Protein AF-A0AB36V0Z6-F1 (afdb_monomer_lite)

Organism: Bacillus thuringiensis (NCBI:txid1428)

Foldseek 3Di:
DVLVVLVVVLVPDPVNPVSVVVSVVVVVVVVVVVVVLVVVCVVCVPDHDDPPDPDDPVNPCPDPLVVVLQVQLVVQLVVVCVPLVVVLVVQCVVPVVDPCSNVVSVVCNVVVSVVSSVVSSVVVVVVD

Sequence (128 aa):
MLIIAFLLFSLMNTQVILAKLCFGILVTVTFLWLILTRIYNRKNPHDKIRLFGFIPSEFREIDEGQQWVTYKACRNVYIYYSIALPVTAGICFLFSQHNFVPLLCIGLLGAGQYIVYWLTTIFILNRI

Secondary structure (DSSP, 8-state):
-HHHHHHHHHHH-S-HHHHHHHHHHHHHHHHHHHHHHHHHHHH-TTS---TT-SS-GGG----HHHHHHHHHHHHHHHHHHHHHHHHHHHHHHHTTT-THHHHHHHHHHHHHHHHHHHHHHHHHHTT-

pLDDT: mean 83.56, std 11.29, range [57.28, 96.56]

Radius of gyration: 24.66 Å; chains: 1; bounding box: 48×28×62 Å

Structure (mmCIF, N/CA/C/O backbone):
data_AF-A0AB36V0Z6-F1
#
_entry.id   AF-A0AB36V0Z6-F1
#
loop_
_atom_site.group_PDB
_atom_site.id
_atom_site.type_symbol
_atom_site.label_atom_id
_atom_site.label_alt_id
_atom_site.label_comp_id
_atom_site.label_asym_id
_atom_site.label_entity_id
_atom_site.label_seq_id
_atom_site.pdbx_PDB_ins_code
_atom_site.Cartn_x
_atom_site.Cartn_y
_atom_site.Cartn_z
_atom_site.occupancy
_atom_site.B_iso_or_equiv
_atom_site.auth_seq_id
_atom_site.auth_comp_id
_atom_site.auth_asym_id
_atom_site.auth_atom_id
_atom_site.pdbx_PDB_model_num
ATOM 1 N N . MET A 1 1 ? 4.606 -1.826 25.380 1.00 57.28 1 MET A N 1
ATOM 2 C CA . MET A 1 1 ? 5.921 -1.298 24.954 1.00 57.28 1 MET A CA 1
ATOM 3 C C . MET A 1 1 ? 6.067 0.193 25.260 1.00 57.28 1 MET A C 1
ATOM 5 O O . MET A 1 1 ? 6.875 0.524 26.112 1.00 57.28 1 MET A O 1
ATOM 9 N N . LEU A 1 2 ? 5.251 1.082 24.675 1.00 63.88 2 LEU A N 1
ATOM 10 C CA . LEU A 1 2 ? 5.406 2.545 24.815 1.00 63.88 2 LEU A CA 1
ATOM 11 C C . LEU A 1 2 ? 5.220 3.071 26.257 1.00 63.88 2 LEU A C 1
ATOM 13 O O . LEU A 1 2 ? 6.007 3.884 26.723 1.00 63.88 2 LEU A O 1
ATOM 17 N N . ILE A 1 3 ? 4.258 2.520 27.006 1.00 68.06 3 ILE A N 1
ATOM 18 C CA . ILE A 1 3 ? 4.018 2.863 28.424 1.00 68.06 3 ILE A CA 1
ATOM 19 C C . ILE A 1 3 ? 5.212 2.469 29.315 1.00 68.06 3 ILE A C 1
ATOM 21 O O . ILE A 1 3 ? 5.593 3.214 30.209 1.00 68.06 3 ILE A O 1
ATOM 25 N N . ILE A 1 4 ? 5.839 1.319 29.047 1.00 71.00 4 ILE A N 1
ATOM 26 C CA . ILE A 1 4 ? 6.994 0.821 29.816 1.00 71.00 4 ILE A CA 1
ATOM 27 C C . ILE A 1 4 ? 8.234 1.676 29.518 1.00 71.00 4 ILE A C 1
ATOM 29 O O . ILE A 1 4 ? 8.960 2.046 30.435 1.00 71.00 4 ILE A O 1
ATOM 33 N N . ALA A 1 5 ? 8.435 2.054 28.251 1.00 66.69 5 ALA A N 1
ATOM 34 C CA . ALA A 1 5 ? 9.508 2.961 27.849 1.00 66.69 5 ALA A CA 1
ATOM 35 C C . ALA A 1 5 ? 9.355 4.356 28.486 1.00 66.69 5 ALA A C 1
ATOM 37 O O . ALA A 1 5 ? 10.329 4.915 28.984 1.00 66.69 5 ALA A O 1
ATOM 38 N N . PHE A 1 6 ? 8.130 4.890 28.540 1.00 67.88 6 PHE A N 1
ATOM 39 C CA . PHE A 1 6 ? 7.858 6.189 29.163 1.00 67.88 6 PHE A CA 1
ATOM 40 C C . PHE A 1 6 ? 8.008 6.151 30.694 1.00 67.88 6 PHE A C 1
ATOM 42 O O . PHE A 1 6 ? 8.469 7.122 31.291 1.00 67.88 6 PHE A O 1
ATOM 49 N N . LEU A 1 7 ? 7.689 5.017 31.331 1.00 69.69 7 LEU A N 1
ATOM 50 C CA . LEU A 1 7 ? 7.918 4.790 32.761 1.00 69.69 7 LEU A CA 1
ATOM 51 C C . LEU A 1 7 ? 9.417 4.778 33.099 1.00 69.69 7 LEU A C 1
ATOM 53 O O . LEU A 1 7 ? 9.834 5.469 34.025 1.00 69.69 7 LEU A O 1
ATOM 57 N N . LEU A 1 8 ? 10.233 4.061 32.319 1.00 71.56 8 LEU A N 1
ATOM 58 C CA . LEU A 1 8 ? 11.692 4.039 32.486 1.00 71.56 8 LEU A CA 1
ATOM 59 C C . LEU A 1 8 ? 12.316 5.425 32.253 1.00 71.56 8 LEU A C 1
ATOM 61 O O . LEU A 1 8 ? 13.135 5.872 33.052 1.00 71.56 8 LEU A O 1
ATOM 65 N N . PHE A 1 9 ? 11.865 6.149 31.224 1.00 68.62 9 PHE A N 1
ATOM 66 C CA . PHE A 1 9 ? 12.303 7.522 30.958 1.00 68.62 9 PHE A CA 1
ATOM 67 C C . PHE A 1 9 ? 11.926 8.489 32.095 1.00 68.62 9 PHE A C 1
ATOM 69 O O . PHE A 1 9 ? 12.737 9.317 32.508 1.00 68.62 9 PHE A O 1
ATOM 76 N N . SER A 1 10 ? 10.722 8.349 32.665 1.00 65.38 10 SER A N 1
ATOM 77 C CA . SER A 1 10 ? 10.272 9.150 33.811 1.00 65.38 10 SER A CA 1
ATOM 78 C C . SER A 1 10 ? 11.055 8.872 35.102 1.00 65.38 10 SER A C 1
ATOM 80 O O . SER A 1 10 ? 11.059 9.730 35.984 1.00 65.38 10 SER A O 1
ATOM 82 N N . LEU A 1 11 ? 11.674 7.697 35.241 1.00 69.75 11 LEU A N 1
ATOM 83 C CA . LEU A 1 11 ? 12.510 7.317 36.388 1.00 69.75 11 LEU A CA 1
ATOM 84 C C . LEU A 1 11 ? 13.948 7.852 36.275 1.00 69.75 11 LEU A C 1
ATOM 86 O O . LEU A 1 11 ? 14.588 8.066 37.300 1.00 69.75 11 LEU A O 1
ATOM 90 N N . MET A 1 12 ? 14.446 8.079 35.054 1.00 70.00 12 MET A N 1
ATOM 91 C CA . MET A 1 12 ? 15.833 8.493 34.790 1.00 70.00 12 MET A CA 1
ATOM 92 C C . MET A 1 12 ? 16.052 10.018 34.772 1.00 70.00 12 MET A C 1
ATOM 94 O O . MET A 1 12 ? 17.196 10.459 34.843 1.00 70.00 12 MET A O 1
ATOM 98 N N . ASN A 1 13 ? 14.998 10.835 34.658 1.00 65.44 13 ASN A N 1
ATOM 99 C CA . ASN A 1 13 ? 15.122 12.284 34.440 1.00 65.44 13 ASN A CA 1
ATOM 100 C C . ASN A 1 13 ? 15.055 13.116 35.742 1.00 65.44 13 ASN A C 1
ATOM 102 O O . ASN A 1 13 ? 14.254 12.832 36.630 1.00 65.44 13 ASN A O 1
ATOM 106 N N . THR A 1 14 ? 15.834 14.202 35.830 1.00 63.78 14 THR A N 1
ATOM 107 C CA . THR A 1 14 ? 15.906 15.114 36.994 1.00 63.78 14 THR A CA 1
ATOM 108 C C . THR A 1 14 ? 14.688 16.038 37.131 1.00 63.78 14 THR A C 1
ATOM 110 O O . THR A 1 14 ? 14.380 16.492 38.232 1.00 63.78 14 THR A O 1
ATOM 113 N N . GLN A 1 15 ? 13.917 16.259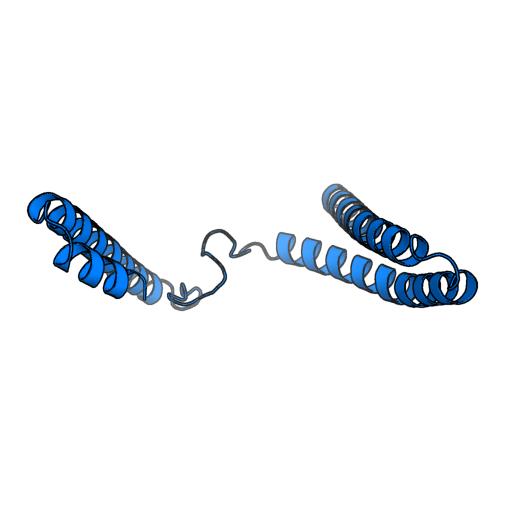 36.058 1.00 63.03 15 GLN A N 1
ATOM 114 C CA . GLN A 1 15 ? 12.615 16.948 36.101 1.00 63.03 15 GLN A CA 1
ATOM 115 C C . GLN A 1 15 ? 11.463 15.984 36.438 1.00 63.03 15 GLN A C 1
ATOM 117 O O . GLN A 1 15 ? 10.523 15.775 35.667 1.00 63.03 15 GLN A O 1
ATOM 122 N N . VAL A 1 16 ? 11.557 15.384 37.625 1.00 69.94 16 VAL A N 1
ATOM 123 C CA . VAL A 1 16 ? 10.736 14.253 38.090 1.00 69.94 16 VAL A CA 1
ATOM 124 C C . VAL A 1 16 ? 9.229 14.555 38.090 1.00 69.94 16 VAL A C 1
ATOM 126 O O . VAL A 1 16 ? 8.424 13.656 37.864 1.00 69.94 16 VAL A O 1
ATOM 129 N N . ILE A 1 17 ? 8.815 15.802 38.337 1.00 75.50 17 ILE A N 1
ATOM 130 C CA . ILE A 1 17 ? 7.395 16.154 38.526 1.00 75.50 17 ILE A CA 1
ATOM 131 C C . ILE A 1 17 ? 6.648 16.244 37.188 1.00 75.50 17 ILE A C 1
ATOM 133 O O . ILE A 1 17 ? 5.592 15.631 37.035 1.00 75.50 17 ILE A O 1
ATOM 137 N N . LEU A 1 18 ? 7.200 16.957 36.202 1.00 77.75 18 LEU A N 1
ATOM 138 C CA . LEU A 1 18 ? 6.537 17.160 34.909 1.00 77.75 18 LEU A CA 1
ATOM 139 C C . LEU A 1 18 ? 6.433 15.849 34.114 1.00 77.75 18 LEU A C 1
ATOM 141 O O . LEU A 1 18 ? 5.376 15.539 33.567 1.00 77.75 18 LEU A O 1
ATOM 145 N N . ALA A 1 19 ? 7.494 15.035 34.123 1.00 75.88 19 ALA A N 1
ATOM 146 C CA . ALA A 1 19 ? 7.490 13.712 33.498 1.00 75.88 19 ALA A CA 1
ATOM 147 C C . ALA A 1 19 ? 6.430 12.780 34.115 1.00 75.88 19 ALA A C 1
ATOM 149 O O . ALA A 1 19 ? 5.703 12.108 33.381 1.00 75.88 19 ALA A O 1
ATOM 150 N N . LYS A 1 20 ? 6.278 12.797 35.448 1.00 79.31 20 LYS A N 1
ATOM 151 C CA . LYS A 1 20 ? 5.247 12.021 36.154 1.00 79.31 20 LYS A CA 1
ATOM 152 C C . LYS A 1 20 ? 3.831 12.498 35.839 1.00 79.31 20 LYS A C 1
ATOM 154 O O . LYS A 1 20 ? 2.950 11.660 35.675 1.00 79.31 20 LYS A O 1
ATOM 159 N N . LEU A 1 21 ? 3.609 13.810 35.719 1.00 82.56 21 LEU A N 1
ATOM 160 C CA . LEU A 1 21 ? 2.309 14.362 35.318 1.00 82.56 21 LEU A CA 1
ATOM 161 C C . LEU A 1 21 ? 1.939 13.946 33.889 1.00 82.56 21 LEU A C 1
ATOM 163 O O . LEU A 1 21 ? 0.847 13.424 33.677 1.00 82.56 21 LEU A O 1
ATOM 167 N N . CYS A 1 22 ? 2.858 14.087 32.929 1.00 81.06 22 CYS A N 1
ATOM 168 C CA . CYS A 1 22 ? 2.644 13.629 31.553 1.00 81.06 22 CYS A CA 1
ATOM 169 C C . CYS A 1 22 ? 2.387 12.119 31.482 1.00 81.06 22 CYS A C 1
ATOM 171 O O . CYS A 1 22 ? 1.482 11.683 30.772 1.00 81.06 22 CYS A O 1
ATOM 173 N N . PHE A 1 23 ? 3.137 11.317 32.244 1.00 81.81 23 PHE A N 1
ATOM 174 C CA . PHE A 1 23 ? 2.901 9.877 32.328 1.00 81.81 23 PHE A CA 1
ATOM 175 C C . PHE A 1 23 ? 1.523 9.562 32.920 1.00 81.81 23 PHE A C 1
ATOM 177 O O . PHE A 1 23 ? 0.799 8.740 32.367 1.00 81.81 23 PHE A O 1
ATOM 184 N N . GLY A 1 24 ? 1.128 10.252 33.993 1.00 82.94 24 GLY A N 1
ATOM 185 C CA . GLY A 1 24 ? -0.193 10.113 34.601 1.00 82.94 24 GLY A CA 1
ATOM 186 C C . GLY A 1 24 ? -1.320 10.408 33.611 1.00 82.94 24 GLY A C 1
ATOM 187 O O . GLY A 1 24 ? -2.239 9.604 33.489 1.00 82.94 24 GLY A O 1
ATOM 188 N N . ILE A 1 25 ? -1.214 11.501 32.849 1.00 85.88 25 ILE A N 1
ATOM 189 C CA . ILE A 1 25 ? -2.182 11.861 31.798 1.00 85.88 25 ILE A CA 1
ATOM 190 C C . ILE A 1 25 ? -2.228 10.789 30.701 1.00 85.88 25 ILE A C 1
ATOM 192 O O . ILE A 1 25 ? -3.302 10.372 30.278 1.00 85.88 25 ILE A O 1
ATOM 196 N N . LEU A 1 26 ? -1.077 10.294 30.247 1.00 84.50 26 LEU A N 1
ATOM 197 C CA . LEU A 1 26 ? -1.021 9.257 29.215 1.00 84.50 26 LEU A CA 1
ATOM 198 C C . LEU A 1 26 ? -1.688 7.958 29.703 1.00 84.50 26 LEU A C 1
ATOM 200 O O . LEU A 1 26 ? -2.472 7.338 28.979 1.00 84.50 26 LEU A O 1
ATOM 204 N N . VAL A 1 27 ? -1.436 7.565 30.953 1.00 85.44 27 VAL A N 1
ATOM 205 C CA . VAL A 1 27 ? -2.055 6.390 31.581 1.00 85.44 27 VAL A CA 1
ATOM 206 C C . VAL A 1 27 ? -3.568 6.569 31.722 1.00 85.44 27 VAL A C 1
ATOM 208 O O . VAL A 1 27 ? -4.317 5.656 31.379 1.00 85.44 27 VAL A O 1
ATOM 211 N N . THR A 1 28 ? -4.050 7.730 32.170 1.00 84.50 28 THR A N 1
ATOM 212 C CA . THR A 1 28 ? -5.497 7.963 32.309 1.00 84.50 28 THR A CA 1
ATOM 213 C C . THR A 1 28 ? -6.201 7.984 30.958 1.00 84.50 28 THR A C 1
ATOM 215 O O . THR A 1 28 ? -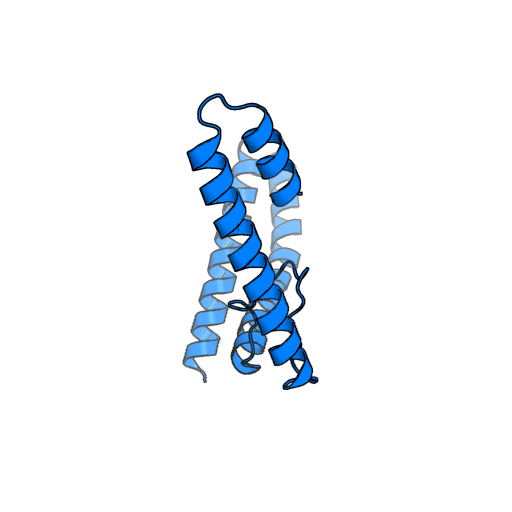7.238 7.340 30.817 1.00 84.50 28 THR A O 1
ATOM 218 N N . VAL A 1 29 ? -5.628 8.632 29.940 1.00 86.44 29 VAL A N 1
ATOM 219 C CA . VAL A 1 29 ? -6.186 8.665 28.577 1.00 86.44 29 VAL A CA 1
ATOM 220 C C . VAL A 1 29 ? -6.234 7.266 27.965 1.00 86.44 29 VAL A C 1
ATOM 222 O O . VAL A 1 29 ? -7.267 6.863 27.432 1.00 86.44 29 VAL A O 1
ATOM 225 N N . THR A 1 30 ? -5.157 6.485 28.081 1.00 83.75 30 THR A N 1
ATOM 226 C CA . THR A 1 30 ? -5.135 5.104 27.567 1.00 83.75 30 THR A CA 1
ATOM 227 C C . THR A 1 30 ? -6.126 4.205 28.301 1.00 83.75 30 THR A C 1
ATOM 229 O O . THR A 1 30 ? -6.815 3.405 27.669 1.00 83.75 30 THR A O 1
ATOM 232 N N . PHE A 1 31 ? -6.272 4.359 29.617 1.00 85.94 31 PHE A N 1
ATOM 233 C CA . PHE A 1 31 ? -7.249 3.599 30.392 1.00 85.94 31 PHE A CA 1
ATOM 234 C C . PHE A 1 31 ? -8.696 3.980 30.045 1.00 85.94 31 PHE A C 1
ATOM 236 O O . PHE A 1 31 ? -9.533 3.097 29.841 1.00 85.94 31 PHE A O 1
ATOM 243 N N . LEU A 1 32 ? -8.985 5.278 29.897 1.00 87.94 32 LEU A N 1
ATOM 244 C CA . LEU A 1 32 ? -10.279 5.779 29.427 1.00 87.94 32 LEU A CA 1
ATOM 245 C C . LEU A 1 32 ? -10.615 5.233 28.037 1.00 87.94 32 LEU A C 1
ATOM 247 O O . LEU A 1 32 ? -11.719 4.729 27.828 1.00 87.94 32 LEU A O 1
ATOM 251 N N . TRP A 1 33 ? -9.651 5.251 27.115 1.00 83.38 33 TRP A N 1
ATOM 252 C CA . TRP A 1 33 ? -9.798 4.679 25.778 1.00 83.38 33 TRP A CA 1
ATOM 253 C C . TRP A 1 33 ? -10.142 3.183 25.818 1.00 83.38 33 TRP A C 1
ATOM 255 O O . TRP A 1 33 ? -11.066 2.734 25.134 1.00 83.38 33 TRP A O 1
ATOM 265 N N . LEU A 1 34 ? -9.465 2.400 26.667 1.00 84.31 34 LEU A N 1
ATOM 266 C CA . LEU A 1 34 ? -9.752 0.972 26.849 1.00 84.31 34 LEU A CA 1
ATOM 267 C C . LEU A 1 34 ? -11.163 0.724 27.402 1.00 84.31 34 LEU A C 1
ATOM 269 O O . LEU A 1 34 ? -11.846 -0.199 26.945 1.00 84.31 34 LEU A O 1
ATOM 273 N N . ILE A 1 35 ? -11.610 1.536 28.366 1.00 86.31 35 ILE A N 1
ATOM 274 C CA . ILE A 1 35 ? -12.962 1.443 28.932 1.00 86.31 35 ILE A CA 1
ATOM 275 C C . ILE A 1 35 ? -14.007 1.761 27.864 1.00 86.31 35 ILE A C 1
ATOM 277 O O . ILE A 1 35 ? -14.916 0.955 27.657 1.00 86.31 35 ILE A O 1
ATOM 281 N N . LEU A 1 36 ? -13.867 2.888 27.161 1.00 85.31 36 LEU A N 1
ATOM 282 C CA . LEU A 1 36 ? -14.789 3.284 26.094 1.00 85.31 36 LEU A CA 1
ATOM 283 C C . LEU A 1 36 ? -14.863 2.213 25.006 1.00 85.31 36 LEU A C 1
ATOM 285 O O . LEU A 1 36 ? -15.959 1.816 24.614 1.00 85.31 36 LEU A O 1
ATOM 289 N N . THR A 1 37 ? -13.717 1.668 24.596 1.00 81.75 37 THR A N 1
ATOM 290 C CA . THR A 1 37 ? -13.665 0.598 23.593 1.00 81.75 37 THR A CA 1
ATOM 291 C C . THR A 1 37 ? -14.365 -0.671 24.086 1.00 81.75 37 THR A C 1
ATOM 293 O O . THR A 1 37 ? -15.105 -1.304 23.335 1.00 81.75 37 THR A O 1
ATOM 296 N N . ARG A 1 38 ? -14.212 -1.046 25.365 1.00 83.56 38 ARG A N 1
ATOM 297 C CA . ARG A 1 38 ? -14.954 -2.178 25.949 1.00 83.56 38 ARG A CA 1
ATOM 298 C C . ARG A 1 38 ? -16.460 -1.936 25.984 1.00 83.56 38 ARG A C 1
ATOM 300 O O . ARG A 1 38 ? -17.214 -2.859 25.684 1.00 83.56 38 ARG A O 1
ATOM 307 N N . ILE A 1 39 ? -16.897 -0.736 26.362 1.00 86.38 39 ILE A N 1
ATOM 308 C CA . ILE A 1 39 ? -18.320 -0.372 26.394 1.00 86.38 39 ILE A CA 1
ATOM 309 C C . ILE A 1 39 ? -18.898 -0.425 24.977 1.00 86.38 39 ILE A C 1
ATOM 311 O O . ILE A 1 39 ? -19.948 -1.030 24.767 1.00 86.38 39 ILE A O 1
ATOM 315 N N . TYR A 1 40 ? -18.186 0.138 24.001 1.00 83.94 40 TYR A N 1
ATOM 316 C CA . TYR A 1 40 ? -18.574 0.107 22.595 1.00 83.94 40 TYR A CA 1
ATOM 317 C C . TYR A 1 40 ? -18.665 -1.329 22.060 1.00 83.94 40 TYR A C 1
ATOM 319 O O . TYR A 1 40 ? -19.699 -1.713 21.525 1.00 83.94 40 TYR A O 1
ATOM 327 N N . ASN A 1 41 ? -17.651 -2.166 22.304 1.00 84.44 41 ASN A N 1
ATOM 328 C CA . ASN A 1 41 ? -17.629 -3.567 21.864 1.00 84.44 41 ASN A CA 1
ATOM 329 C C . ASN A 1 41 ? -18.722 -4.433 22.513 1.00 84.44 41 ASN A C 1
ATOM 331 O O . ASN A 1 41 ? -19.102 -5.460 21.950 1.00 84.44 41 ASN A O 1
ATOM 335 N N . ARG A 1 42 ? -19.211 -4.055 23.704 1.00 83.69 42 ARG A N 1
ATOM 336 C CA . ARG A 1 42 ? -20.371 -4.698 24.344 1.00 83.69 42 ARG A CA 1
ATOM 337 C C . ARG A 1 42 ? -21.690 -4.286 23.696 1.00 83.69 42 ARG A C 1
ATOM 339 O O . ARG A 1 42 ? -22.566 -5.130 23.564 1.00 83.69 42 ARG A O 1
ATOM 346 N N . LYS A 1 43 ? -21.828 -3.014 23.309 1.00 84.56 43 LYS A N 1
ATOM 347 C CA . LYS A 1 43 ? -23.028 -2.495 22.633 1.00 84.56 43 LYS A CA 1
ATOM 348 C C . LYS A 1 43 ? -23.112 -2.934 21.168 1.00 84.56 43 LYS A C 1
ATOM 350 O O . LYS A 1 43 ? -24.205 -3.195 20.689 1.00 84.56 43 LYS A O 1
ATOM 355 N N . ASN A 1 44 ? -21.968 -3.064 20.497 1.00 80.62 44 ASN A N 1
ATOM 356 C CA . ASN A 1 44 ? -21.857 -3.425 19.084 1.00 80.62 44 ASN A CA 1
ATOM 357 C C . ASN A 1 44 ? -21.084 -4.747 18.921 1.00 80.62 44 ASN A C 1
ATOM 359 O O . ASN A 1 44 ? -19.918 -4.747 18.521 1.00 80.62 44 ASN A O 1
ATOM 363 N N . PRO A 1 45 ? -21.701 -5.901 19.243 1.00 74.12 45 PRO A N 1
ATOM 364 C CA . PRO A 1 45 ? -21.026 -7.196 19.184 1.00 74.12 45 PRO A CA 1
ATOM 365 C C . PRO A 1 45 ? -20.690 -7.642 17.753 1.00 74.12 45 PRO A C 1
ATOM 367 O O . PRO A 1 45 ? -19.763 -8.434 17.583 1.00 74.12 45 PRO A O 1
ATOM 370 N N . HIS A 1 46 ? -21.405 -7.137 16.744 1.00 73.44 46 HIS A N 1
ATOM 371 C CA . HIS A 1 46 ? -21.148 -7.436 15.333 1.00 73.44 46 HIS A CA 1
ATOM 372 C C . HIS A 1 46 ? -20.009 -6.599 14.729 1.00 73.44 46 HIS A C 1
ATOM 374 O O . HIS A 1 46 ? -19.416 -7.031 13.748 1.00 73.44 46 HIS A O 1
ATOM 380 N N . ASP A 1 47 ? -19.641 -5.468 15.343 1.00 71.69 47 ASP A N 1
ATOM 381 C CA . ASP A 1 47 ? -18.633 -4.542 14.813 1.00 71.69 47 ASP A CA 1
ATOM 382 C C . ASP A 1 47 ? -17.611 -4.117 15.887 1.00 71.69 47 ASP A C 1
ATOM 384 O O . ASP A 1 47 ? -17.492 -2.957 16.290 1.00 71.69 47 ASP A O 1
ATOM 388 N N . LYS A 1 48 ? -16.882 -5.108 16.411 1.00 75.00 48 LYS A N 1
ATOM 389 C CA . LYS A 1 48 ? -15.926 -4.918 17.512 1.00 75.00 48 LYS A CA 1
ATOM 390 C C . LYS A 1 48 ? -14.651 -4.222 17.035 1.00 75.00 48 LYS A C 1
ATOM 392 O O . LYS A 1 48 ? -13.954 -4.717 16.151 1.00 75.00 48 LYS A O 1
ATOM 397 N N . ILE A 1 49 ? -14.260 -3.160 17.731 1.00 76.62 49 ILE A N 1
ATOM 398 C CA . ILE A 1 49 ? -12.963 -2.501 17.563 1.00 76.62 49 ILE A CA 1
ATOM 399 C C . ILE A 1 49 ? -11.888 -3.384 18.207 1.00 76.62 49 ILE A C 1
ATOM 401 O O . ILE A 1 49 ? -11.898 -3.639 19.419 1.00 76.62 49 ILE A O 1
ATOM 405 N N . ARG A 1 50 ? -10.955 -3.881 17.391 1.00 71.00 50 ARG A N 1
ATOM 406 C CA . ARG A 1 50 ? -9.823 -4.691 17.855 1.00 71.00 50 ARG A CA 1
ATOM 407 C C . ARG A 1 50 ? -8.738 -3.767 18.404 1.00 71.00 50 ARG A C 1
ATOM 409 O O . ARG A 1 50 ? -8.076 -3.072 17.649 1.00 71.00 50 ARG A O 1
ATOM 416 N N . LEU A 1 51 ? -8.513 -3.821 19.716 1.00 65.62 51 LEU A N 1
ATOM 417 C CA . LEU A 1 51 ? -7.514 -3.005 20.427 1.00 65.62 51 LEU A CA 1
ATOM 418 C C . LEU A 1 51 ? -6.061 -3.206 19.951 1.00 65.62 51 LEU A C 1
ATOM 420 O O . LEU A 1 51 ? -5.222 -2.346 20.186 1.00 65.62 51 LEU A O 1
ATOM 424 N N . PHE A 1 52 ? -5.774 -4.332 19.293 1.00 67.19 52 PHE A N 1
ATOM 425 C CA . PHE A 1 52 ? -4.465 -4.673 18.722 1.00 67.19 52 PHE A CA 1
ATOM 426 C C . PHE A 1 52 ? -4.527 -4.855 17.197 1.00 67.19 52 PHE A C 1
ATOM 428 O O . PHE A 1 52 ? -3.739 -5.602 16.621 1.00 67.19 52 PHE A O 1
ATOM 435 N N . GLY A 1 53 ? -5.506 -4.236 16.533 1.00 64.00 53 GLY A N 1
ATOM 436 C CA . GLY A 1 53 ? -5.549 -4.206 15.075 1.00 64.00 53 GLY A CA 1
ATOM 437 C C . GLY A 1 53 ? -4.439 -3.316 14.515 1.00 64.00 53 GLY A C 1
ATOM 438 O O . GLY A 1 53 ? -4.216 -2.221 15.017 1.00 64.00 53 GLY A O 1
ATOM 439 N N . PHE A 1 54 ? -3.765 -3.773 13.458 1.00 62.31 54 PHE A N 1
ATOM 440 C CA . PHE A 1 54 ? -2.845 -2.934 12.674 1.00 62.31 54 PHE A CA 1
ATOM 441 C C . PHE A 1 54 ? -3.577 -1.885 11.825 1.00 62.31 54 PHE A C 1
ATOM 443 O O . PHE A 1 54 ? -2.952 -0.953 11.331 1.00 62.31 54 PHE A O 1
ATOM 450 N N . ILE A 1 55 ? -4.891 -2.044 11.655 1.00 64.88 55 ILE A N 1
ATOM 451 C CA . ILE A 1 55 ? -5.743 -1.143 10.883 1.00 64.88 55 ILE A CA 1
ATOM 452 C C . ILE A 1 55 ? -6.450 -0.215 11.878 1.00 64.88 55 ILE A C 1
ATOM 454 O O . ILE A 1 55 ? -7.195 -0.718 12.728 1.00 64.88 55 ILE A O 1
ATOM 458 N N . PRO A 1 56 ? -6.212 1.107 11.807 1.00 66.56 56 PRO A N 1
ATOM 459 C CA . PRO A 1 56 ? -6.926 2.083 12.620 1.00 66.56 56 PRO A CA 1
ATOM 460 C C . PRO A 1 56 ? -8.431 1.990 12.374 1.00 66.56 56 PRO A C 1
ATOM 462 O O . PRO A 1 56 ? -8.867 1.659 11.270 1.00 66.56 56 PRO A O 1
ATOM 465 N N . SER A 1 57 ? -9.238 2.307 13.385 1.00 65.81 57 SER A N 1
ATOM 466 C CA . SER A 1 57 ? -10.701 2.315 13.261 1.00 65.81 57 SER A CA 1
ATOM 467 C C . SER A 1 57 ? -11.205 3.232 12.145 1.00 65.81 57 SER A C 1
ATOM 469 O O . SER A 1 57 ? -12.264 2.976 11.583 1.00 65.81 57 SER A O 1
ATOM 471 N N . GLU A 1 58 ? -10.436 4.265 11.807 1.00 62.69 58 GLU A N 1
ATOM 472 C CA . GLU A 1 58 ? -10.733 5.273 10.790 1.00 62.69 58 GLU A CA 1
ATOM 473 C C . GLU A 1 58 ? -10.589 4.728 9.361 1.00 62.69 58 GLU A C 1
ATOM 475 O O . GLU A 1 58 ? -11.296 5.175 8.466 1.00 62.69 58 GLU A O 1
ATOM 480 N N . PHE A 1 59 ? -9.715 3.737 9.149 1.00 61.91 59 PHE A N 1
ATOM 481 C CA . PHE A 1 59 ? -9.539 3.053 7.858 1.00 61.91 59 PHE A CA 1
ATOM 482 C C . PHE A 1 59 ? -10.378 1.781 7.751 1.00 61.91 59 PHE A C 1
ATOM 484 O O . PHE A 1 59 ? -10.178 0.958 6.857 1.00 61.91 59 PHE A O 1
ATOM 491 N N . ARG A 1 60 ? -11.313 1.582 8.681 1.00 65.38 60 ARG A N 1
ATOM 492 C CA . ARG A 1 60 ? -12.290 0.516 8.555 1.00 65.38 60 ARG A CA 1
ATOM 493 C C . ARG A 1 60 ? -13.268 0.936 7.464 1.00 65.38 60 ARG A C 1
ATOM 495 O O . ARG A 1 60 ? -14.172 1.729 7.705 1.00 65.38 60 ARG A O 1
ATOM 502 N N . GLU A 1 61 ? -13.052 0.433 6.255 1.00 64.31 61 GLU A N 1
ATOM 503 C CA . GLU A 1 61 ? -13.978 0.594 5.135 1.00 64.31 61 GLU A CA 1
ATOM 504 C C . GLU A 1 61 ? -15.283 -0.131 5.490 1.00 64.31 61 GLU A C 1
ATOM 506 O O . GLU A 1 61 ? -15.384 -1.346 5.355 1.00 64.31 61 GLU A O 1
ATOM 511 N N . ILE A 1 62 ? -16.249 0.605 6.040 1.00 65.12 62 ILE A N 1
ATOM 512 C CA . ILE A 1 62 ? -17.576 0.083 6.417 1.00 65.12 62 ILE A CA 1
ATOM 513 C C . ILE A 1 62 ? -18.503 0.036 5.190 1.00 65.12 62 ILE A C 1
ATOM 515 O O . ILE A 1 62 ? -19.488 -0.694 5.184 1.00 65.12 62 ILE A O 1
ATOM 519 N N . ASP A 1 63 ? -18.174 0.800 4.147 1.00 76.19 63 ASP A N 1
ATOM 520 C CA . ASP A 1 63 ? -18.926 0.845 2.899 1.00 76.19 63 ASP A CA 1
ATOM 521 C C . ASP A 1 63 ? -18.455 -0.261 1.940 1.00 76.19 63 ASP A C 1
ATOM 523 O O . ASP A 1 63 ? -17.342 -0.221 1.405 1.00 76.19 63 ASP A O 1
ATOM 527 N N . GLU A 1 64 ? -19.328 -1.245 1.714 1.00 75.19 64 GLU A N 1
ATOM 528 C CA . GLU A 1 64 ? -19.118 -2.346 0.768 1.00 75.19 64 GLU A CA 1
ATOM 529 C C . GLU A 1 64 ? -18.829 -1.840 -0.657 1.00 75.19 64 GLU A C 1
ATOM 531 O O . GLU A 1 64 ? -18.074 -2.471 -1.402 1.00 75.19 64 GLU A O 1
ATOM 536 N N . GLY A 1 65 ? -19.371 -0.674 -1.033 1.00 81.06 65 GLY A N 1
ATOM 537 C CA . GLY A 1 65 ? -19.119 -0.047 -2.326 1.00 81.06 65 GLY A CA 1
ATOM 538 C C . GLY A 1 65 ? -17.656 0.356 -2.496 1.00 81.06 65 GLY A C 1
ATOM 539 O O . GLY A 1 65 ? -17.039 0.028 -3.510 1.00 81.06 65 GLY A O 1
ATOM 540 N N . GLN A 1 66 ? -17.065 0.996 -1.483 1.00 80.88 66 GLN A N 1
ATOM 541 C CA . GLN A 1 66 ? -15.653 1.403 -1.504 1.00 80.88 66 GLN A CA 1
ATOM 542 C C . GLN A 1 66 ? -14.722 0.186 -1.575 1.00 80.88 66 GLN A C 1
ATOM 544 O O . GLN A 1 66 ? -13.807 0.155 -2.403 1.00 80.88 66 GLN A O 1
ATOM 549 N N . GLN A 1 67 ? -15.017 -0.861 -0.795 1.00 84.38 67 GLN A N 1
ATOM 550 C CA . GLN A 1 67 ? -14.263 -2.117 -0.844 1.00 84.38 67 GLN A CA 1
ATOM 551 C C . GLN A 1 67 ? -14.301 -2.748 -2.240 1.00 84.38 67 GLN A C 1
ATOM 553 O O . GLN A 1 67 ? -13.283 -3.235 -2.738 1.00 84.38 67 GLN A O 1
ATOM 558 N N . TRP A 1 68 ? -15.460 -2.723 -2.905 1.00 86.12 68 TRP A N 1
ATOM 559 C CA . TRP A 1 68 ? -15.608 -3.279 -4.248 1.00 86.12 68 TRP A CA 1
ATOM 560 C C . TRP A 1 68 ? -14.794 -2.511 -5.299 1.00 86.12 68 TRP A C 1
ATOM 562 O O . TRP A 1 68 ? -14.161 -3.133 -6.161 1.00 86.12 68 TRP A O 1
ATOM 572 N N . VAL A 1 69 ? -14.757 -1.175 -5.217 1.00 87.81 69 VAL A N 1
ATOM 573 C CA . VAL A 1 69 ? -13.934 -0.340 -6.108 1.00 87.81 69 VAL A CA 1
ATOM 574 C C . VAL A 1 69 ? -12.452 -0.661 -5.918 1.00 87.81 69 VAL A C 1
ATOM 576 O O . VAL A 1 69 ? -11.769 -0.978 -6.898 1.00 87.81 69 VAL A O 1
ATOM 579 N N . THR A 1 70 ? -11.970 -0.666 -4.672 1.00 88.69 70 THR A N 1
ATOM 580 C CA . THR A 1 70 ? -10.575 -0.991 -4.340 1.00 88.69 70 THR A CA 1
ATOM 581 C C . THR A 1 70 ? -10.216 -2.405 -4.791 1.00 88.69 70 THR A C 1
ATOM 583 O O . THR A 1 70 ? -9.183 -2.611 -5.429 1.00 88.69 70 THR A O 1
ATOM 586 N N . TYR A 1 71 ? -11.092 -3.386 -4.556 1.00 89.50 71 TYR A N 1
ATOM 587 C CA . TYR A 1 71 ? -10.898 -4.764 -5.006 1.00 89.50 71 TYR A CA 1
ATOM 588 C C . TYR A 1 71 ? -10.715 -4.848 -6.526 1.00 89.50 71 TYR A C 1
ATOM 590 O O . TYR A 1 71 ? -9.791 -5.500 -7.022 1.00 89.50 71 TYR A O 1
ATOM 598 N N . LYS A 1 72 ? -11.569 -4.159 -7.287 1.00 91.00 72 LYS A N 1
ATOM 599 C CA . LYS A 1 72 ? -11.525 -4.173 -8.751 1.00 91.00 72 LYS A CA 1
ATOM 600 C C . LYS A 1 72 ? -10.297 -3.439 -9.298 1.00 91.00 72 LYS A C 1
ATOM 602 O O . LYS A 1 72 ? -9.680 -3.930 -10.245 1.00 91.00 72 LYS A O 1
ATOM 607 N N . ALA A 1 73 ? -9.899 -2.328 -8.677 1.00 91.44 73 ALA A N 1
ATOM 608 C CA . ALA A 1 73 ? -8.667 -1.613 -9.005 1.00 91.44 73 ALA A CA 1
ATOM 609 C C . ALA A 1 73 ? -7.417 -2.468 -8.732 1.00 91.44 73 ALA A C 1
ATOM 611 O O . ALA A 1 73 ? -6.576 -2.634 -9.617 1.00 91.44 73 ALA A O 1
ATOM 612 N N . CYS A 1 74 ? -7.336 -3.105 -7.561 1.00 92.94 74 CYS A N 1
ATOM 613 C CA . CYS A 1 74 ? -6.253 -4.025 -7.208 1.00 92.94 74 CYS A CA 1
ATOM 614 C C . CYS A 1 74 ? -6.179 -5.231 -8.154 1.00 92.94 74 CYS A C 1
ATOM 616 O O . CYS A 1 74 ? -5.090 -5.617 -8.582 1.00 92.94 74 CYS A O 1
ATOM 618 N N . ARG A 1 75 ? -7.325 -5.802 -8.546 1.00 93.88 75 ARG A N 1
ATOM 619 C CA . ARG A 1 75 ? -7.376 -6.895 -9.527 1.00 93.88 75 ARG A CA 1
ATOM 620 C C . ARG A 1 75 ? -6.793 -6.477 -10.880 1.00 93.88 75 ARG A C 1
ATOM 622 O O . ARG A 1 75 ? -6.050 -7.250 -11.478 1.00 93.88 75 ARG A O 1
ATOM 629 N N . ASN A 1 76 ? -7.083 -5.265 -11.352 1.00 93.81 76 ASN A N 1
ATOM 630 C CA . ASN A 1 76 ? -6.514 -4.759 -12.603 1.00 93.81 76 ASN A CA 1
ATOM 631 C C . ASN A 1 76 ? -5.003 -4.517 -12.504 1.00 93.81 76 ASN A C 1
ATOM 633 O O . ASN A 1 76 ? -4.272 -4.871 -13.426 1.00 93.81 76 ASN A O 1
ATOM 637 N N . VAL A 1 77 ? -4.517 -3.985 -11.379 1.00 95.56 77 VAL A N 1
ATOM 638 C CA . VAL A 1 77 ? -3.072 -3.851 -11.117 1.00 95.56 77 VAL A CA 1
ATOM 639 C C . VAL A 1 77 ? -2.382 -5.217 -11.118 1.00 95.56 77 VAL A C 1
ATOM 641 O O . VAL A 1 77 ? -1.288 -5.358 -11.658 1.00 95.56 77 VAL A O 1
ATOM 644 N N . TYR A 1 78 ? -3.027 -6.244 -10.564 1.00 94.88 78 TYR A N 1
ATOM 645 C CA . TYR A 1 78 ? -2.487 -7.602 -10.576 1.00 94.88 78 TYR A CA 1
ATOM 646 C C . TYR A 1 78 ? -2.364 -8.165 -12.000 1.00 94.88 78 TYR A C 1
ATOM 648 O O . TYR A 1 78 ? -1.335 -8.740 -12.351 1.00 94.88 78 TYR A O 1
ATOM 656 N N . ILE A 1 79 ? -3.378 -7.948 -12.846 1.00 94.81 79 ILE A N 1
ATOM 657 C CA . ILE A 1 79 ? -3.337 -8.321 -14.271 1.00 94.81 79 ILE A CA 1
ATOM 658 C C . ILE A 1 79 ? -2.251 -7.532 -15.015 1.00 94.81 79 ILE A C 1
ATOM 660 O O . ILE A 1 79 ? -1.559 -8.082 -15.865 1.00 94.81 79 ILE A O 1
ATOM 664 N N . TYR A 1 80 ? -2.061 -6.254 -14.687 1.00 96.31 80 TYR A N 1
ATOM 665 C CA . TYR A 1 80 ? -0.959 -5.469 -15.236 1.00 96.31 80 TYR A CA 1
ATOM 666 C C . TYR A 1 80 ? 0.396 -6.102 -14.891 1.00 96.31 80 TYR A C 1
ATOM 668 O O . TYR A 1 80 ? 1.207 -6.334 -15.786 1.00 96.31 80 TYR A O 1
ATOM 676 N N . TYR A 1 81 ? 0.627 -6.461 -13.625 1.00 96.19 81 TYR A N 1
ATOM 677 C CA . TYR A 1 81 ? 1.896 -7.055 -13.203 1.00 96.19 81 TYR A CA 1
ATOM 678 C C . TYR A 1 81 ? 2.157 -8.448 -13.773 1.00 96.19 81 TYR A C 1
ATOM 680 O O . TYR A 1 81 ? 3.315 -8.768 -14.040 1.00 96.19 81 TYR A O 1
ATOM 688 N N . SER A 1 82 ? 1.122 -9.263 -14.003 1.00 96.06 82 SER A N 1
ATOM 689 C CA . SER A 1 82 ? 1.309 -10.597 -14.590 1.00 96.06 82 SER A CA 1
ATOM 690 C C . SER A 1 82 ? 1.909 -10.542 -15.998 1.00 96.06 82 SER A C 1
ATOM 692 O O . SER A 1 82 ? 2.624 -11.462 -16.387 1.00 96.06 82 SER A O 1
ATOM 694 N N . ILE A 1 83 ? 1.674 -9.451 -16.733 1.00 95.81 83 ILE A N 1
ATOM 695 C CA . ILE A 1 83 ? 2.237 -9.215 -18.067 1.00 95.81 83 ILE A CA 1
ATOM 696 C C . ILE A 1 83 ? 3.506 -8.359 -17.980 1.00 95.81 83 ILE A C 1
ATOM 698 O O . ILE A 1 83 ? 4.504 -8.653 -18.637 1.00 95.81 83 ILE A O 1
ATOM 702 N N . ALA A 1 84 ? 3.495 -7.311 -17.154 1.00 95.12 84 ALA A N 1
ATOM 703 C CA . ALA A 1 84 ? 4.596 -6.362 -17.073 1.00 95.12 84 ALA A CA 1
ATOM 704 C C . ALA A 1 84 ? 5.873 -6.994 -16.495 1.00 95.12 84 ALA A C 1
ATOM 706 O O . ALA A 1 84 ? 6.956 -6.707 -16.992 1.00 95.12 84 ALA A O 1
ATOM 707 N N . LEU A 1 85 ? 5.772 -7.901 -15.512 1.00 95.38 85 LEU A N 1
ATOM 708 C CA . LEU A 1 85 ? 6.948 -8.551 -14.918 1.00 95.38 85 LEU A CA 1
ATOM 709 C C . LEU A 1 85 ? 7.727 -9.428 -15.917 1.00 95.38 85 LEU A C 1
ATOM 711 O O . LEU A 1 85 ? 8.935 -9.218 -16.029 1.00 95.38 85 LEU A O 1
ATOM 715 N N . PRO A 1 86 ? 7.105 -10.357 -16.678 1.00 96.12 86 PRO A N 1
ATOM 716 C CA . PRO A 1 86 ? 7.809 -11.100 -17.726 1.00 96.12 86 PRO A CA 1
ATOM 717 C C . PRO A 1 86 ? 8.449 -10.197 -18.784 1.00 96.12 86 PRO A C 1
ATOM 719 O O . PRO A 1 86 ? 9.591 -10.427 -19.179 1.00 96.12 86 PRO A O 1
ATOM 722 N N . VAL A 1 87 ? 7.740 -9.148 -19.216 1.00 95.75 87 VAL A N 1
ATOM 723 C CA . VAL A 1 87 ? 8.250 -8.188 -20.208 1.00 95.75 87 VAL A CA 1
ATOM 724 C C . VAL A 1 87 ? 9.471 -7.451 -19.662 1.00 95.75 87 VAL A C 1
ATOM 726 O O . VAL A 1 87 ? 10.511 -7.409 -20.317 1.00 95.75 87 VAL A O 1
ATOM 729 N N . THR A 1 88 ? 9.384 -6.927 -18.440 1.00 95.06 88 THR A N 1
ATOM 730 C CA . THR A 1 88 ? 10.503 -6.273 -17.761 1.00 95.06 88 THR A CA 1
ATOM 731 C C . THR A 1 88 ? 11.681 -7.222 -17.563 1.00 95.06 88 THR A C 1
ATOM 733 O O . THR A 1 88 ? 12.815 -6.828 -17.819 1.00 95.06 88 THR A O 1
ATOM 736 N N . ALA A 1 89 ? 11.445 -8.472 -17.161 1.00 94.50 89 ALA A N 1
ATOM 737 C CA . ALA A 1 89 ? 12.505 -9.466 -17.023 1.00 94.50 89 ALA A CA 1
ATOM 738 C C . ALA A 1 89 ? 13.221 -9.719 -18.361 1.00 94.50 89 ALA A C 1
ATOM 740 O O . ALA A 1 89 ? 14.451 -9.745 -18.400 1.00 94.50 89 ALA A O 1
ATOM 741 N N . GLY A 1 90 ? 12.468 -9.821 -19.463 1.00 95.56 90 GLY A N 1
ATOM 742 C CA . GLY A 1 90 ? 13.025 -9.935 -20.811 1.00 95.56 90 GLY A CA 1
ATOM 743 C C . GLY A 1 90 ? 13.870 -8.723 -21.213 1.00 95.56 90 GLY A C 1
ATOM 744 O O . GLY A 1 90 ? 14.984 -8.887 -21.705 1.00 95.56 90 GLY A O 1
ATOM 745 N N . ILE A 1 91 ? 13.388 -7.505 -20.946 1.00 94.44 91 ILE A N 1
ATOM 746 C CA . ILE A 1 91 ? 14.133 -6.263 -21.215 1.00 94.44 91 ILE A CA 1
ATOM 747 C C . ILE A 1 91 ? 15.427 -6.218 -20.392 1.00 94.44 91 ILE A C 1
ATOM 749 O O . ILE A 1 91 ? 16.496 -5.951 -20.939 1.00 94.44 91 ILE A O 1
ATOM 753 N N . CYS A 1 92 ? 15.362 -6.526 -19.095 1.00 94.25 92 CYS A N 1
ATOM 754 C CA . CYS A 1 92 ? 16.538 -6.566 -18.228 1.00 94.25 92 CYS A CA 1
ATOM 755 C C . CYS A 1 92 ? 17.569 -7.598 -18.701 1.00 94.25 92 CYS A C 1
ATOM 757 O O . CYS A 1 92 ? 18.765 -7.324 -18.648 1.00 94.25 92 CYS A O 1
ATOM 759 N N . PHE A 1 93 ? 17.122 -8.758 -19.191 1.00 94.38 93 PHE A N 1
ATOM 760 C CA . PHE A 1 93 ? 18.010 -9.782 -19.738 1.00 94.38 93 PHE A CA 1
ATOM 761 C C . PHE A 1 93 ? 18.701 -9.314 -21.027 1.00 94.38 93 PHE A C 1
ATOM 763 O O . PHE A 1 93 ? 19.919 -9.439 -21.152 1.00 94.38 93 PHE A O 1
ATOM 770 N N . LEU A 1 94 ? 17.951 -8.716 -21.961 1.00 94.50 94 LEU A N 1
ATOM 771 C CA . LEU A 1 94 ? 18.494 -8.216 -23.230 1.00 94.50 94 LEU A CA 1
ATOM 772 C C . LEU A 1 94 ? 19.519 -7.092 -23.034 1.00 94.50 94 LEU A C 1
ATOM 774 O O . LEU A 1 94 ? 20.521 -7.039 -23.742 1.00 94.50 94 LEU A O 1
ATOM 778 N N . PHE A 1 95 ? 19.298 -6.216 -22.054 1.00 93.19 95 PHE A N 1
ATOM 779 C CA . PHE A 1 95 ? 20.178 -5.085 -21.759 1.00 93.19 95 PHE A CA 1
ATOM 780 C C . PHE A 1 95 ? 21.021 -5.296 -20.494 1.00 93.19 95 PHE A C 1
ATOM 782 O O . PHE A 1 95 ? 21.392 -4.329 -19.827 1.00 93.19 95 PHE A O 1
ATOM 789 N N . SER A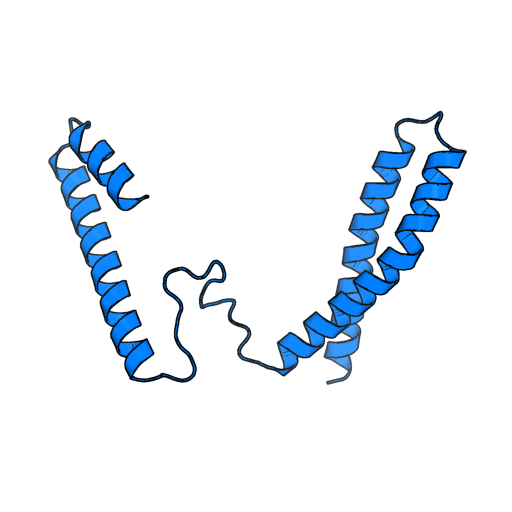 1 96 ? 21.375 -6.547 -20.177 1.00 89.25 96 SER A N 1
ATOM 790 C CA . SER A 1 96 ? 22.097 -6.910 -18.946 1.00 89.25 96 SER A CA 1
ATOM 791 C C . SER A 1 96 ? 23.449 -6.203 -18.764 1.00 89.25 96 SER A C 1
ATOM 793 O O . SER A 1 96 ? 23.973 -6.180 -17.655 1.00 89.25 96 SER A O 1
ATOM 795 N N . GLN A 1 97 ? 24.022 -5.626 -19.824 1.00 90.62 97 GLN A N 1
ATOM 796 C CA . GLN A 1 97 ? 25.267 -4.848 -19.768 1.00 90.62 97 GLN A CA 1
ATOM 797 C C . GLN A 1 97 ? 25.082 -3.456 -19.132 1.00 90.62 97 GLN A C 1
ATOM 799 O O . GLN A 1 97 ? 26.054 -2.820 -18.729 1.00 90.62 97 GLN A O 1
ATOM 804 N N . HIS A 1 98 ? 23.844 -2.959 -19.035 1.00 91.69 98 HIS A N 1
ATOM 805 C CA . HIS A 1 98 ? 23.543 -1.615 -18.550 1.00 91.69 98 HIS A CA 1
ATOM 806 C C . HIS A 1 98 ? 22.854 -1.649 -17.181 1.00 91.69 98 HIS A C 1
ATOM 808 O O . HIS A 1 98 ? 21.648 -1.869 -17.073 1.00 91.69 98 HIS A O 1
ATOM 8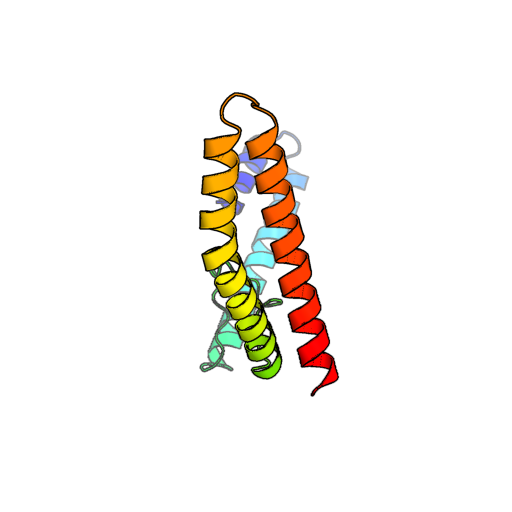14 N N . ASN A 1 99 ? 23.603 -1.305 -16.130 1.00 90.12 99 ASN A N 1
ATOM 815 C CA . ASN A 1 99 ? 23.118 -1.288 -14.740 1.00 90.12 99 ASN A CA 1
ATOM 816 C C . ASN A 1 99 ? 21.934 -0.330 -14.484 1.00 90.12 99 ASN A C 1
ATOM 818 O O . ASN A 1 99 ? 21.216 -0.488 -13.500 1.00 90.12 99 ASN A O 1
ATOM 822 N N . PHE A 1 100 ? 21.709 0.660 -15.356 1.00 94.31 100 PHE A N 1
ATOM 823 C CA . PHE A 1 100 ? 20.586 1.600 -15.241 1.00 94.31 100 PHE A CA 1
ATOM 824 C C . PHE A 1 100 ? 19.242 1.019 -15.700 1.00 94.31 100 PHE A C 1
ATOM 826 O O . PHE A 1 100 ? 18.193 1.517 -15.288 1.00 94.31 100 PHE A O 1
ATOM 833 N N . VAL A 1 101 ? 19.244 -0.026 -16.533 1.00 93.81 101 VAL A N 1
ATOM 834 C CA . VAL A 1 101 ? 18.011 -0.559 -17.132 1.00 93.81 101 VAL A CA 1
ATOM 835 C C . VAL A 1 101 ? 17.073 -1.178 -16.089 1.00 93.81 101 VAL A C 1
ATOM 837 O O . VAL A 1 101 ? 15.895 -0.815 -16.098 1.00 93.81 101 VAL A O 1
ATOM 840 N N . PRO A 1 102 ? 17.539 -2.012 -15.135 1.00 93.31 102 PRO A N 1
ATOM 841 C CA . PRO A 1 102 ? 16.675 -2.525 -14.072 1.00 93.31 102 PRO A CA 1
ATOM 842 C C . PRO A 1 102 ? 16.067 -1.419 -13.203 1.00 93.31 102 PRO A C 1
ATOM 844 O O . PRO A 1 102 ? 14.890 -1.489 -12.857 1.00 93.31 102 PRO A O 1
ATOM 847 N N . LEU A 1 103 ? 16.840 -0.370 -12.896 1.00 94.75 103 LEU A N 1
ATOM 848 C CA . LEU A 1 103 ? 16.367 0.765 -12.100 1.00 94.75 103 LEU A CA 1
ATOM 849 C C . LEU A 1 103 ? 15.229 1.508 -12.812 1.00 94.75 103 LEU A C 1
ATOM 851 O O . LEU A 1 103 ? 14.186 1.771 -12.212 1.00 94.75 103 LEU A O 1
ATOM 855 N N . LEU A 1 104 ? 15.408 1.798 -14.104 1.00 95.31 104 LEU A N 1
ATOM 856 C CA . LEU A 1 104 ? 14.389 2.446 -14.927 1.00 95.31 104 LEU A CA 1
ATOM 857 C C . LEU A 1 104 ? 13.138 1.565 -15.032 1.00 95.31 104 LEU A C 1
ATOM 859 O O . LEU A 1 104 ? 12.024 2.061 -14.876 1.00 95.31 104 LEU A O 1
ATOM 863 N N . CYS A 1 105 ? 13.312 0.257 -15.223 1.00 94.31 105 CYS A N 1
ATOM 864 C CA . CYS A 1 105 ? 12.199 -0.682 -15.304 1.00 94.31 105 CYS A CA 1
ATOM 865 C C . CYS A 1 105 ? 11.386 -0.751 -14.006 1.00 94.31 105 CYS A C 1
ATOM 867 O O . CYS A 1 105 ? 10.162 -0.721 -14.067 1.00 94.31 105 CYS A O 1
ATOM 869 N N . ILE A 1 106 ? 12.033 -0.796 -12.836 1.00 94.69 106 ILE A N 1
ATOM 870 C CA . ILE A 1 106 ? 11.335 -0.756 -11.540 1.00 94.69 106 ILE A CA 1
ATOM 871 C C . ILE A 1 106 ? 10.564 0.562 -11.389 1.00 94.69 106 ILE A C 1
ATOM 873 O O . ILE A 1 106 ? 9.408 0.552 -10.962 1.00 94.69 106 ILE A O 1
ATOM 877 N N . GLY A 1 107 ? 11.166 1.687 -11.789 1.00 95.62 107 GLY A N 1
ATOM 878 C CA . GLY A 1 107 ? 10.499 2.990 -11.796 1.00 95.62 107 GLY A CA 1
ATOM 879 C C . GLY A 1 107 ? 9.253 3.013 -12.687 1.00 95.62 107 GLY A C 1
ATOM 880 O O . GLY A 1 107 ? 8.188 3.443 -12.245 1.00 95.62 107 GLY A O 1
ATOM 881 N N . LEU A 1 108 ? 9.358 2.490 -13.914 1.00 95.69 108 LEU A N 1
ATOM 882 C CA . LEU A 1 108 ? 8.228 2.374 -14.841 1.00 95.69 108 LEU A CA 1
ATOM 883 C C . LEU A 1 108 ? 7.147 1.420 -14.327 1.00 95.69 108 LEU A C 1
ATOM 885 O O . LEU A 1 108 ? 5.965 1.727 -14.455 1.00 95.69 108 LEU A O 1
ATOM 889 N N . LEU A 1 109 ? 7.527 0.295 -13.718 1.00 96.19 109 LEU A N 1
ATOM 890 C CA . LEU A 1 109 ? 6.583 -0.644 -13.117 1.00 96.19 109 LEU A CA 1
ATOM 891 C C . LEU A 1 109 ? 5.772 0.021 -12.002 1.00 96.19 109 LEU A C 1
ATOM 893 O O . LEU A 1 109 ? 4.544 -0.062 -12.019 1.00 96.19 109 LEU A O 1
ATOM 897 N N . GLY A 1 110 ? 6.445 0.730 -11.090 1.00 95.06 110 GLY A N 1
ATOM 898 C CA . GLY A 1 110 ? 5.796 1.460 -10.003 1.00 95.06 110 GLY A CA 1
ATOM 899 C C . GLY A 1 110 ? 4.883 2.579 -10.508 1.00 95.06 110 GLY A C 1
ATOM 900 O O . GLY A 1 110 ? 3.729 2.669 -10.090 1.00 95.06 110 GLY A O 1
ATOM 901 N N . ALA A 1 111 ? 5.357 3.395 -11.454 1.00 96.56 111 ALA A N 1
ATOM 902 C CA . ALA A 1 111 ? 4.540 4.440 -12.070 1.00 96.56 111 ALA A CA 1
ATOM 903 C C . ALA A 1 111 ? 3.316 3.852 -12.795 1.00 96.56 111 ALA A C 1
ATOM 905 O O . ALA A 1 111 ? 2.195 4.327 -12.613 1.00 96.56 111 ALA A O 1
ATOM 906 N N . GLY A 1 112 ? 3.511 2.776 -13.560 1.00 95.75 112 GLY A N 1
ATOM 907 C CA . GLY A 1 112 ? 2.444 2.076 -14.268 1.00 95.75 112 GLY A CA 1
ATOM 908 C C . GLY A 1 112 ? 1.396 1.488 -13.325 1.00 95.75 112 GLY A C 1
ATOM 909 O O . GLY A 1 112 ? 0.204 1.654 -13.577 1.00 95.75 112 GLY A O 1
ATOM 910 N N . GLN A 1 113 ? 1.808 0.901 -12.194 1.00 96.00 113 GLN A N 1
ATOM 911 C CA . GLN A 1 113 ? 0.882 0.452 -11.150 1.00 96.00 113 GLN A CA 1
ATOM 912 C C . GLN A 1 113 ? -0.026 1.592 -10.678 1.00 96.00 113 GLN A C 1
ATOM 914 O O . GLN A 1 113 ? -1.243 1.409 -10.612 1.00 96.00 113 GLN A O 1
ATOM 919 N N . TYR A 1 114 ? 0.546 2.754 -10.351 1.00 95.12 114 TYR A N 1
ATOM 920 C CA . TYR A 1 114 ? -0.237 3.899 -9.880 1.00 95.12 114 TYR A CA 1
ATOM 921 C C . TYR A 1 114 ? -1.206 4.405 -10.947 1.00 95.12 114 TYR A C 1
ATOM 923 O O . TYR A 1 114 ? -2.364 4.676 -10.636 1.00 95.12 114 TYR A O 1
ATOM 931 N N . ILE A 1 115 ? -0.764 4.478 -12.204 1.00 95.69 115 ILE 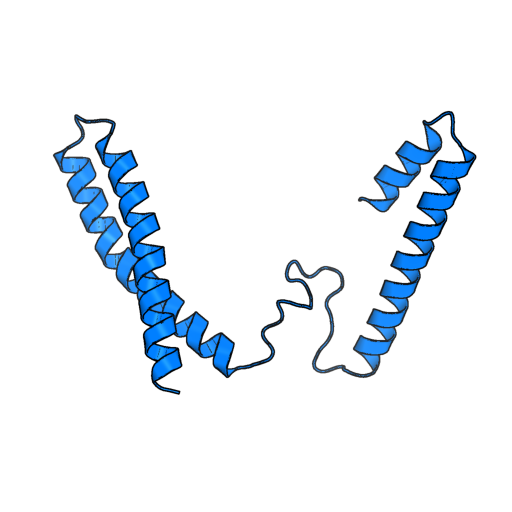A N 1
ATOM 932 C CA . ILE A 1 115 ? -1.604 4.910 -13.326 1.00 95.69 115 ILE A CA 1
ATOM 933 C C . ILE A 1 115 ? -2.777 3.943 -13.529 1.00 95.69 115 ILE A C 1
ATOM 935 O O . ILE A 1 115 ? -3.925 4.381 -13.590 1.00 95.69 115 ILE A O 1
ATOM 939 N N . VAL A 1 116 ? -2.519 2.633 -13.590 1.00 94.75 116 VAL A N 1
ATOM 940 C CA . VAL A 1 116 ? -3.564 1.612 -13.788 1.00 94.75 116 VAL A CA 1
ATOM 941 C C . VAL A 1 116 ? -4.564 1.618 -12.635 1.00 94.75 116 VAL A C 1
ATOM 943 O O . VAL A 1 116 ? -5.773 1.553 -12.875 1.00 94.75 116 VAL A O 1
ATOM 946 N N . TYR A 1 117 ? -4.073 1.726 -11.398 1.00 95.44 117 TYR A N 1
ATOM 947 C CA . TYR A 1 117 ? -4.920 1.828 -10.216 1.00 95.44 117 TYR A CA 1
ATOM 948 C C . TYR A 1 117 ? -5.829 3.058 -10.301 1.00 95.44 117 TYR A C 1
ATOM 950 O O . TYR A 1 117 ? -7.049 2.934 -10.239 1.00 95.44 117 TYR A O 1
ATOM 958 N N . TRP A 1 118 ? -5.241 4.235 -10.519 1.00 94.06 118 TRP A N 1
ATOM 959 C CA . TRP A 1 118 ? -5.952 5.510 -10.545 1.00 94.06 118 TRP A CA 1
ATOM 960 C C . TRP A 1 118 ? -7.002 5.580 -11.657 1.00 94.06 118 TRP A C 1
ATOM 962 O O . TRP A 1 118 ? -8.155 5.930 -11.404 1.00 94.06 118 TRP A O 1
ATOM 972 N N . LEU A 1 119 ? -6.633 5.186 -12.880 1.00 94.06 119 LEU A N 1
ATOM 973 C CA . LEU A 1 119 ? -7.553 5.159 -14.017 1.00 94.06 119 LEU A CA 1
ATOM 974 C C . LEU A 1 119 ? -8.710 4.186 -13.785 1.00 94.06 119 LEU A C 1
ATOM 976 O O . LEU A 1 119 ? -9.852 4.513 -14.104 1.00 94.06 119 LEU A O 1
ATOM 980 N N . THR A 1 120 ? -8.434 3.013 -13.205 1.00 92.50 120 THR A N 1
ATOM 981 C CA . THR A 1 120 ? -9.483 2.036 -12.888 1.00 92.50 120 THR A CA 1
ATOM 982 C C . THR A 1 120 ? -10.446 2.596 -11.844 1.00 92.50 120 THR A C 1
ATOM 984 O O . THR A 1 120 ? -11.658 2.514 -12.035 1.00 92.50 120 THR A O 1
ATOM 987 N N . THR A 1 121 ? -9.925 3.206 -10.778 1.00 92.62 121 THR A N 1
ATOM 988 C CA . THR A 1 121 ? -10.737 3.811 -9.717 1.00 92.62 121 THR A CA 1
ATOM 989 C C . THR A 1 121 ? -11.627 4.932 -10.255 1.00 92.62 121 THR A C 1
ATOM 991 O O . THR A 1 121 ? -12.834 4.893 -10.032 1.00 92.62 121 THR A O 1
ATOM 994 N N . ILE A 1 122 ? -11.081 5.877 -11.033 1.00 92.88 122 ILE A N 1
ATOM 995 C CA . ILE A 1 122 ? -11.869 6.965 -11.645 1.00 92.88 122 ILE A CA 1
ATOM 996 C C . ILE A 1 122 ? -12.929 6.418 -12.599 1.00 92.88 122 ILE A C 1
ATOM 998 O O . ILE A 1 122 ? -14.075 6.863 -12.578 1.00 92.88 122 ILE A O 1
ATOM 1002 N N . PHE A 1 123 ? -12.563 5.454 -13.445 1.00 91.88 123 PHE A N 1
ATOM 1003 C CA . PHE A 1 123 ? -13.498 4.875 -14.402 1.00 91.88 123 PHE A CA 1
ATOM 1004 C C . PHE A 1 123 ? -14.686 4.207 -13.706 1.00 91.88 123 PHE A C 1
ATOM 1006 O O . PHE A 1 123 ? -15.815 4.334 -14.173 1.00 91.88 123 PHE A O 1
ATOM 1013 N N . ILE A 1 124 ? -14.439 3.495 -12.605 1.00 89.69 124 ILE A N 1
ATOM 1014 C CA . ILE A 1 124 ? -15.500 2.844 -11.836 1.00 89.69 124 ILE A CA 1
ATOM 1015 C C . ILE A 1 124 ? -16.353 3.883 -11.110 1.00 89.69 124 ILE A C 1
ATOM 1017 O O . IL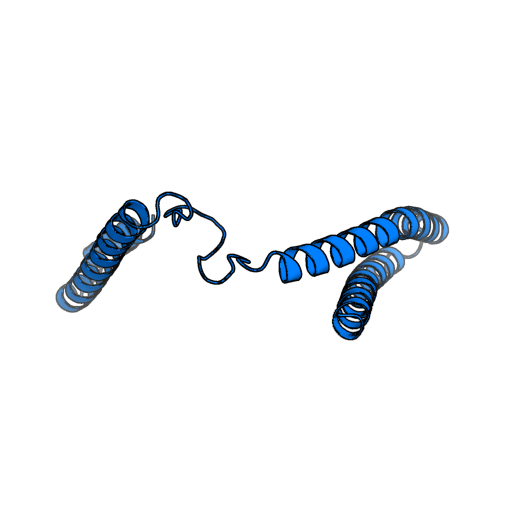E A 1 124 ? -17.574 3.784 -11.160 1.00 89.69 124 ILE A O 1
ATOM 1021 N N . LEU A 1 125 ? -15.731 4.883 -10.483 1.00 88.81 125 LEU A N 1
ATOM 1022 C CA . LEU A 1 125 ? -16.450 5.920 -9.747 1.00 88.81 125 LEU A CA 1
ATOM 1023 C C . LEU A 1 125 ? -17.374 6.738 -10.660 1.00 88.81 125 LEU A C 1
ATOM 1025 O O . LEU A 1 125 ? -18.488 7.042 -10.272 1.00 88.81 125 LEU A O 1
ATOM 1029 N N . ASN A 1 126 ? -16.958 7.021 -11.899 1.00 89.25 126 ASN A N 1
ATOM 1030 C CA . ASN A 1 126 ? -17.790 7.721 -12.887 1.00 89.25 126 ASN A CA 1
ATOM 1031 C C . ASN A 1 126 ? -18.955 6.878 -13.449 1.00 89.25 126 ASN A C 1
ATOM 1033 O O . ASN A 1 126 ? -19.736 7.380 -14.257 1.00 89.25 126 ASN A O 1
ATOM 1037 N N . ARG A 1 127 ? -19.032 5.583 -13.123 1.00 80.38 127 ARG A N 1
ATOM 1038 C CA . ARG A 1 127 ? -20.057 4.648 -13.621 1.00 80.38 127 ARG A CA 1
ATOM 1039 C C . ARG A 1 127 ? -21.119 4.299 -12.574 1.00 80.38 127 ARG A C 1
ATOM 1041 O O . ARG A 1 127 ? -22.079 3.622 -12.941 1.00 80.38 127 ARG A O 1
ATOM 1048 N N . ILE A 1 128 ? -20.905 4.691 -11.320 1.00 75.50 128 ILE A N 1
ATOM 1049 C CA . ILE A 1 128 ? -21.814 4.509 -10.180 1.00 75.50 128 ILE A CA 1
ATOM 1050 C C . ILE A 1 128 ? -22.557 5.826 -9.972 1.00 75.50 128 ILE A C 1
ATOM 1052 O O . ILE A 1 128 ? -23.788 5.762 -9.776 1.00 75.50 128 ILE A O 1
#